Protein AF-A0A967SKC5-F1 (afdb_monomer_lite)

Secondary structure (DSSP, 8-state):
-HHHHHS--S-EEE----SHHHHHHHHHHHHHHT-S-EEE----B-TTS-B-S-HHHHHHIIIIIGGG-SEE---HHHHHHHHTS---SGGGG-

Radius of gyration: 13.82 Å; chains: 1; bounding box: 31×22×35 Å

pLDDT: mean 86.63, std 9.89, range [57.19, 95.75]

Structure (mmCIF, N/CA/C/O backbone):
data_AF-A0A967SKC5-F1
#
_entry.id   AF-A0A967SKC5-F1
#
loop_
_atom_site.group_PDB
_atom_site.id
_atom_site.type_symbol
_atom_site.label_atom_id
_atom_site.label_alt_id
_atom_site.label_comp_id
_atom_site.label_asym_id
_atom_site.label_entity_id
_atom_site.label_seq_id
_atom_site.pdbx_PDB_ins_code
_atom_site.Cartn_x
_atom_site.Cartn_y
_atom_site.Cartn_z
_atom_site.occupancy
_atom_site.B_iso_or_equiv
_atom_site.auth_seq_id
_atom_site.auth_comp_id
_atom_site.auth_asym_id
_atom_site.auth_atom_id
_atom_site.pdbx_PDB_model_num
ATOM 1 N N . ASP A 1 1 ? -8.967 8.541 13.682 1.00 57.19 1 ASP A N 1
ATOM 2 C CA . ASP A 1 1 ? -9.833 8.512 14.875 1.00 57.19 1 ASP A CA 1
ATOM 3 C C . ASP A 1 1 ? -10.896 9.602 14.831 1.00 57.19 1 ASP A C 1
ATOM 5 O O . ASP A 1 1 ? -11.983 9.273 14.391 1.00 57.19 1 ASP A O 1
ATOM 9 N N . ALA A 1 2 ? -10.599 10.884 15.083 1.00 62.16 2 ALA A N 1
ATOM 10 C CA . ALA A 1 2 ? -11.628 11.946 15.131 1.00 62.16 2 ALA A CA 1
ATOM 11 C C . ALA A 1 2 ? -12.590 12.015 13.917 1.00 62.16 2 ALA A C 1
ATOM 13 O O . ALA A 1 2 ? -13.794 12.139 14.086 1.00 62.16 2 ALA A O 1
ATOM 14 N N . VAL A 1 3 ? -12.086 11.870 12.684 1.00 62.56 3 VAL A N 1
ATOM 15 C CA . VAL A 1 3 ? -12.936 11.909 11.473 1.00 62.56 3 VAL A CA 1
ATOM 16 C C . VAL A 1 3 ? -13.835 10.672 11.346 1.00 62.56 3 VAL A C 1
ATOM 18 O O . VAL A 1 3 ? -14.953 10.786 10.860 1.00 62.56 3 VAL A O 1
ATOM 21 N N . ALA A 1 4 ? -13.361 9.503 11.786 1.00 58.72 4 ALA A N 1
ATOM 22 C CA . ALA A 1 4 ? -14.087 8.239 11.655 1.00 58.72 4 ALA A CA 1
ATOM 23 C C . ALA A 1 4 ? -15.280 8.145 12.618 1.00 58.72 4 ALA A C 1
ATOM 25 O O . ALA A 1 4 ? -16.271 7.491 12.307 1.00 58.72 4 ALA A O 1
ATOM 26 N N . GLU A 1 5 ? -15.171 8.801 13.773 1.00 60.72 5 GLU A N 1
ATOM 27 C CA . GLU A 1 5 ? -16.190 8.794 14.824 1.00 60.72 5 GLU A CA 1
ATOM 28 C C . GLU A 1 5 ? -17.318 9.805 14.548 1.00 60.72 5 GLU A C 1
ATOM 30 O O . GLU A 1 5 ? -18.470 9.526 14.876 1.00 60.72 5 GLU A O 1
ATOM 35 N N . ASP A 1 6 ? -17.020 10.924 13.874 1.00 59.75 6 ASP A N 1
ATOM 36 C CA . ASP A 1 6 ? -18.005 11.961 13.522 1.00 59.75 6 ASP A CA 1
ATOM 37 C C . ASP A 1 6 ? -18.707 11.718 12.169 1.00 59.75 6 ASP A C 1
ATOM 39 O O . ASP A 1 6 ? -19.860 12.114 11.975 1.00 59.75 6 ASP A O 1
ATOM 43 N N . LEU A 1 7 ? -18.033 11.064 11.217 1.00 63.47 7 LEU A N 1
ATOM 44 C CA . LEU A 1 7 ? -18.583 10.677 9.918 1.00 63.47 7 LEU A CA 1
ATOM 45 C C . LEU A 1 7 ? -17.969 9.341 9.499 1.00 63.47 7 LEU A C 1
ATOM 47 O O . LEU A 1 7 ? -16.832 9.306 9.039 1.00 63.47 7 LEU A O 1
ATOM 51 N N . ALA A 1 8 ? -18.727 8.248 9.599 1.00 69.50 8 ALA A N 1
ATOM 52 C CA . ALA A 1 8 ? -18.275 6.957 9.090 1.00 69.50 8 ALA A CA 1
ATOM 53 C C . ALA A 1 8 ? -18.135 7.037 7.552 1.00 69.50 8 ALA A C 1
ATOM 55 O O . ALA A 1 8 ? -19.150 7.130 6.851 1.00 69.50 8 ALA A O 1
ATOM 56 N N . PRO A 1 9 ? -16.909 7.044 6.995 1.00 79.81 9 PRO A N 1
ATOM 57 C CA . PRO A 1 9 ? -16.712 7.139 5.561 1.00 79.81 9 PRO A CA 1
ATOM 58 C C . PRO A 1 9 ? -17.187 5.849 4.888 1.00 79.81 9 PRO A C 1
ATOM 60 O O . PRO A 1 9 ? -16.907 4.748 5.359 1.00 79.81 9 PRO A O 1
ATOM 63 N N . ALA A 1 10 ? -17.873 5.986 3.752 1.00 84.31 10 ALA A N 1
ATOM 64 C CA . ALA A 1 10 ? -18.299 4.833 2.961 1.00 84.31 10 ALA A CA 1
ATOM 65 C C . ALA A 1 10 ? -17.103 4.060 2.383 1.00 84.31 10 ALA A C 1
ATOM 67 O O . ALA A 1 10 ? -17.185 2.851 2.221 1.00 84.31 10 ALA A O 1
ATOM 68 N N . ALA A 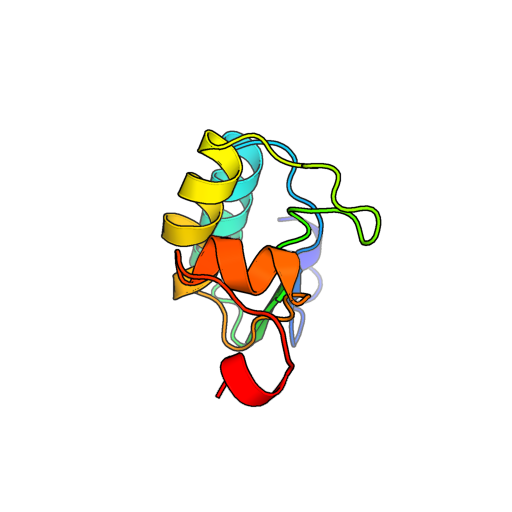1 11 ? -15.994 4.745 2.095 1.00 87.38 11 ALA A N 1
ATOM 69 C CA . ALA A 1 11 ? -14.750 4.134 1.652 1.00 87.38 11 ALA A CA 1
ATOM 70 C C . ALA A 1 11 ? -13.551 4.961 2.114 1.00 87.38 11 ALA A C 1
ATOM 72 O O . ALA A 1 11 ? -13.643 6.183 2.261 1.00 87.38 11 ALA A O 1
ATOM 73 N N . ILE A 1 12 ? -12.416 4.295 2.298 1.00 92.31 12 ILE A N 1
ATOM 74 C CA . ILE A 1 12 ? -11.141 4.924 2.638 1.00 92.31 12 ILE A CA 1
ATOM 75 C C . ILE A 1 12 ? -10.059 4.542 1.629 1.00 92.31 12 ILE A C 1
ATOM 77 O O . ILE A 1 12 ? -10.047 3.445 1.073 1.00 92.31 12 ILE A O 1
ATOM 81 N N . LYS A 1 13 ? -9.125 5.467 1.413 1.00 92.94 13 LYS A N 1
ATOM 82 C CA . LYS A 1 13 ? -7.971 5.312 0.529 1.00 92.94 13 LYS A CA 1
ATOM 83 C C . LYS A 1 13 ? -6.719 5.713 1.291 1.00 92.94 13 LYS A C 1
ATOM 85 O O . LYS A 1 13 ? -6.693 6.792 1.879 1.00 92.94 13 LYS A O 1
ATOM 90 N N . THR A 1 14 ? -5.685 4.882 1.265 1.00 92.62 14 THR A N 1
ATOM 91 C CA . THR A 1 14 ? -4.357 5.266 1.771 1.00 92.62 14 THR A CA 1
ATOM 92 C C . THR A 1 14 ? -3.453 5.617 0.605 1.00 92.62 14 THR A C 1
ATOM 94 O O . THR A 1 14 ? -3.444 4.877 -0.370 1.00 92.62 14 THR A O 1
ATOM 97 N N . GLY A 1 15 ? -2.735 6.736 0.718 1.00 86.44 15 GLY A N 1
ATOM 98 C CA . GLY A 1 15 ? -1.665 7.150 -0.192 1.00 86.44 15 GLY A CA 1
ATOM 99 C C . GLY A 1 15 ? -0.284 6.764 0.346 1.00 86.44 15 GLY A C 1
ATOM 100 O O . GLY A 1 15 ? -0.143 5.753 1.024 1.00 86.44 15 GLY A O 1
ATOM 101 N N . MET A 1 16 ? 0.714 7.621 0.119 1.00 88.62 16 MET A N 1
ATOM 102 C CA . MET A 1 16 ? 2.072 7.451 0.653 1.00 88.62 16 MET A CA 1
ATOM 103 C C . MET A 1 16 ? 2.088 7.305 2.181 1.00 88.62 16 MET A C 1
ATOM 105 O O . MET A 1 16 ? 1.623 8.192 2.899 1.00 88.62 16 MET A O 1
ATOM 109 N N . LEU A 1 17 ? 2.696 6.220 2.667 1.00 88.94 17 LEU A N 1
ATOM 110 C CA . LEU A 1 17 ? 2.947 5.966 4.086 1.00 88.94 17 LEU A CA 1
ATOM 111 C C . LEU A 1 17 ? 4.448 5.746 4.294 1.00 88.94 17 LEU A C 1
ATOM 113 O O . LEU A 1 17 ? 4.962 4.661 4.054 1.00 88.94 17 LEU A O 1
ATOM 117 N N . ALA A 1 18 ? 5.140 6.805 4.718 1.00 83.56 18 ALA A N 1
ATOM 118 C CA . ALA A 1 18 ? 6.601 6.914 4.675 1.00 83.56 18 ALA A CA 1
ATOM 119 C C . ALA A 1 18 ? 7.377 5.922 5.562 1.00 83.56 18 ALA A C 1
ATOM 121 O O . ALA A 1 18 ? 8.569 5.736 5.343 1.00 83.56 18 ALA A O 1
ATOM 122 N N . THR A 1 19 ? 6.742 5.329 6.579 1.00 89.75 19 THR A N 1
ATOM 123 C CA . THR A 1 19 ? 7.420 4.494 7.582 1.00 89.75 19 THR A CA 1
ATOM 124 C C . THR A 1 19 ? 6.594 3.266 7.952 1.00 89.75 19 THR A C 1
ATOM 126 O O . THR A 1 19 ? 5.361 3.288 7.892 1.00 89.75 19 THR A O 1
ATOM 129 N N . GLN A 1 20 ? 7.272 2.212 8.417 1.00 92.56 20 GLN A N 1
ATOM 130 C CA . GLN A 1 20 ? 6.628 1.021 8.983 1.00 92.56 20 GLN A CA 1
ATOM 131 C C . GLN A 1 20 ? 5.645 1.370 10.114 1.00 92.56 20 GLN A C 1
ATOM 133 O O . GLN A 1 20 ? 4.524 0.871 10.124 1.00 92.56 20 GLN A O 1
ATOM 138 N N . GLU A 1 21 ? 6.034 2.249 11.042 1.00 93.94 21 GLU A N 1
ATOM 139 C CA . GLU A 1 21 ? 5.184 2.648 12.173 1.00 93.94 21 GLU A CA 1
ATOM 140 C C . GLU A 1 21 ? 3.869 3.286 11.701 1.00 93.94 21 GLU A C 1
ATOM 142 O O . GLU A 1 21 ? 2.792 2.989 12.227 1.00 93.94 21 GLU A O 1
ATOM 147 N N . LEU A 1 22 ? 3.933 4.133 10.666 1.00 92.69 22 LEU A N 1
ATOM 148 C CA . LEU A 1 22 ? 2.745 4.765 10.102 1.00 92.69 22 LEU A CA 1
ATOM 149 C C . LEU A 1 22 ? 1.846 3.731 9.412 1.00 92.69 22 LEU A C 1
ATOM 151 O O . LEU A 1 22 ? 0.627 3.765 9.581 1.00 92.69 22 LEU A O 1
ATOM 155 N N . VAL A 1 23 ? 2.442 2.790 8.679 1.00 94.62 23 VAL A N 1
ATOM 156 C CA . VAL A 1 23 ? 1.724 1.677 8.047 1.00 94.62 23 VAL A CA 1
ATOM 157 C C . VAL A 1 23 ? 0.975 0.832 9.079 1.00 94.62 23 VAL A C 1
ATOM 159 O O . VAL A 1 23 ? -0.210 0.551 8.897 1.00 94.62 23 VAL A O 1
ATOM 162 N N . GLU A 1 24 ? 1.635 0.446 10.170 1.00 94.88 24 GLU A N 1
ATOM 163 C CA . GLU A 1 24 ? 1.034 -0.362 11.237 1.00 94.88 24 GLU A CA 1
ATOM 164 C C . GLU A 1 24 ? -0.084 0.401 11.954 1.00 94.88 24 GLU A C 1
ATOM 166 O O . GLU A 1 24 ? -1.185 -0.125 12.124 1.00 94.88 24 GLU A O 1
ATOM 171 N N . THR A 1 25 ? 0.153 1.677 12.269 1.00 95.19 25 THR A N 1
ATOM 172 C CA . THR A 1 25 ? -0.845 2.556 12.893 1.00 95.19 25 THR A CA 1
ATOM 173 C C . THR A 1 25 ? -2.112 2.663 12.045 1.00 95.19 25 THR A C 1
ATOM 175 O O . THR A 1 25 ? -3.229 2.569 12.565 1.00 95.19 25 THR A O 1
ATOM 178 N N . VAL A 1 26 ? -1.953 2.840 10.730 1.00 94.25 26 VAL A N 1
ATOM 179 C CA . VAL A 1 26 ? -3.074 2.904 9.788 1.00 94.25 26 VAL A CA 1
ATOM 180 C C . VAL A 1 26 ? -3.781 1.554 9.695 1.00 94.25 26 VAL A C 1
ATOM 182 O O . VAL A 1 26 ? -5.005 1.519 9.795 1.00 94.25 26 VAL A O 1
ATOM 185 N N . ALA A 1 27 ? -3.050 0.444 9.572 1.00 94.44 27 ALA A N 1
ATOM 186 C CA . ALA A 1 27 ? -3.646 -0.891 9.510 1.00 94.44 27 ALA A CA 1
ATOM 187 C C . ALA A 1 27 ? -4.500 -1.193 10.750 1.00 94.44 27 ALA A C 1
ATOM 189 O O . ALA A 1 27 ? -5.619 -1.698 10.634 1.00 94.44 27 ALA A O 1
ATOM 190 N N . ASP A 1 28 ? -4.013 -0.829 11.934 1.00 94.75 28 ASP A N 1
ATOM 191 C CA . ASP A 1 28 ? -4.763 -1.013 13.169 1.00 94.75 28 ASP A CA 1
ATOM 192 C C . ASP A 1 28 ? -5.991 -0.108 13.238 1.00 94.75 28 ASP A C 1
ATOM 194 O O . ASP A 1 28 ? -7.048 -0.558 13.675 1.00 94.75 28 ASP A O 1
ATOM 198 N N . ALA A 1 29 ? -5.904 1.138 12.764 1.00 92.00 29 ALA A N 1
ATOM 199 C CA . ALA A 1 29 ? -7.073 2.006 12.662 1.00 92.00 29 ALA A CA 1
ATOM 200 C C . ALA A 1 29 ? -8.140 1.411 11.727 1.00 92.00 29 ALA A C 1
ATOM 202 O O . ALA A 1 29 ? -9.315 1.383 12.088 1.00 92.00 29 ALA A O 1
ATOM 203 N N . ILE A 1 30 ? -7.740 0.872 10.571 1.00 91.44 30 ILE A N 1
ATOM 204 C CA . ILE A 1 30 ? -8.662 0.241 9.616 1.00 91.44 30 ILE A CA 1
ATOM 205 C C . ILE A 1 30 ? -9.383 -0.948 10.258 1.00 91.44 30 ILE A C 1
ATOM 207 O O . ILE A 1 30 ? -10.607 -1.049 10.163 1.00 91.44 30 ILE A O 1
ATOM 211 N N . ARG A 1 31 ? -8.647 -1.810 10.972 1.00 91.06 31 ARG A N 1
ATOM 212 C CA . ARG A 1 31 ? -9.226 -2.956 11.690 1.00 91.06 31 ARG A CA 1
ATOM 213 C C . ARG A 1 31 ? -10.166 -2.528 12.813 1.00 91.06 31 ARG A C 1
ATOM 215 O O . ARG A 1 31 ? -11.246 -3.095 12.936 1.00 91.06 31 ARG A O 1
ATOM 222 N N . ARG A 1 32 ? -9.763 -1.548 13.630 1.00 91.00 32 ARG A N 1
ATOM 223 C CA . ARG A 1 32 ? -10.556 -1.065 14.775 1.00 91.00 32 ARG A CA 1
ATOM 224 C C . ARG A 1 32 ? -11.885 -0.459 14.340 1.00 91.00 32 ARG A C 1
ATOM 226 O O . ARG A 1 32 ? -12.897 -0.721 14.980 1.00 91.0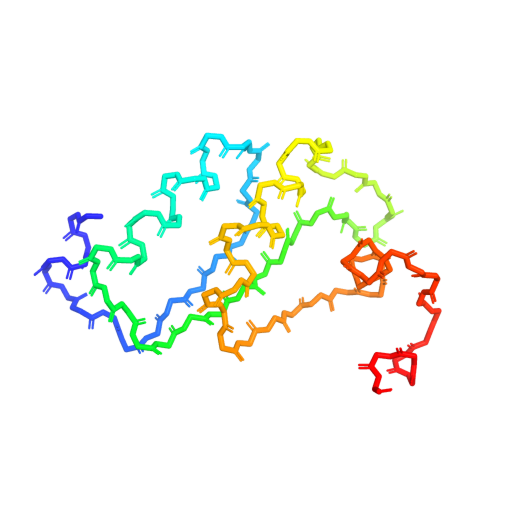0 32 ARG A O 1
ATOM 233 N N . HIS A 1 33 ? -11.871 0.339 13.274 1.00 86.00 33 HIS A N 1
ATOM 234 C CA . HIS A 1 33 ? -13.061 1.041 12.784 1.00 86.00 33 HIS A CA 1
ATOM 235 C C . HIS A 1 33 ? -13.906 0.203 11.817 1.00 86.00 33 HIS A C 1
ATOM 237 O O . HIS A 1 33 ? -15.030 0.587 11.507 1.00 86.00 33 HIS A O 1
ATOM 243 N N . GLY A 1 34 ? -13.399 -0.946 11.354 1.00 82.94 34 GLY A N 1
ATOM 244 C CA . GLY A 1 34 ? -14.153 -1.880 10.516 1.00 82.94 34 GLY A CA 1
ATOM 245 C C . GLY A 1 34 ? -14.592 -1.280 9.180 1.00 82.94 34 GLY A C 1
ATOM 246 O O . GLY A 1 34 ? -15.702 -1.559 8.726 1.00 82.94 34 GLY A O 1
ATOM 247 N N . PHE A 1 35 ? -13.762 -0.429 8.565 1.00 82.75 35 PHE A N 1
ATOM 248 C CA . PHE A 1 35 ? -14.112 0.203 7.292 1.00 82.75 35 PHE A CA 1
ATOM 249 C C . PHE A 1 35 ? -14.384 -0.857 6.221 1.00 82.75 35 PHE A C 1
ATOM 251 O O . PHE A 1 35 ? -13.522 -1.680 5.922 1.00 82.75 35 PHE A O 1
ATOM 258 N N . ALA A 1 36 ? -15.588 -0.818 5.646 1.00 78.62 36 ALA A N 1
ATOM 259 C CA 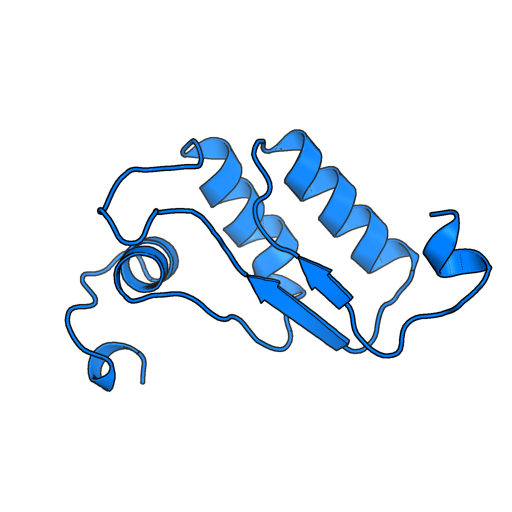. ALA A 1 36 ? -16.063 -1.846 4.724 1.00 78.62 36 ALA A CA 1
ATOM 260 C C . ALA A 1 36 ? -15.336 -1.834 3.371 1.00 78.62 36 ALA A C 1
ATOM 262 O O . ALA A 1 36 ? -15.147 -2.891 2.781 1.00 78.62 36 ALA A O 1
ATOM 263 N N . HIS A 1 37 ? -14.925 -0.651 2.904 1.00 92.19 37 HIS A N 1
ATOM 264 C CA . HIS A 1 37 ? -14.319 -0.459 1.589 1.00 92.19 37 HIS A CA 1
ATOM 265 C C . HIS A 1 37 ? -12.973 0.248 1.731 1.00 92.19 37 HIS A C 1
ATOM 267 O O . HIS A 1 37 ? -12.911 1.450 2.015 1.00 92.19 37 HIS A O 1
ATOM 273 N N . TYR A 1 38 ? -11.888 -0.500 1.540 1.00 94.31 38 TYR A N 1
ATOM 274 C CA . TYR A 1 38 ? -10.528 0.021 1.633 1.00 94.31 38 TYR A CA 1
ATOM 275 C C . TYR A 1 38 ? -9.778 -0.141 0.312 1.00 94.31 38 TYR A C 1
ATOM 277 O O . TYR A 1 38 ? -9.644 -1.241 -0.220 1.00 94.31 38 TYR A O 1
ATOM 285 N N . VAL A 1 39 ? -9.258 0.977 -0.196 1.00 95.75 39 VAL A N 1
ATOM 286 C CA . VAL A 1 39 ? -8.404 1.031 -1.380 1.00 95.75 39 VAL A CA 1
ATOM 287 C C . VAL A 1 39 ? -6.970 1.370 -0.968 1.00 95.75 39 VAL A C 1
ATOM 289 O O . VAL A 1 39 ? -6.711 2.409 -0.359 1.00 95.75 39 VAL A O 1
ATOM 292 N N . LEU A 1 40 ? -6.013 0.539 -1.364 1.00 95.44 40 LEU A N 1
ATOM 293 C CA . LEU A 1 40 ? -4.590 0.765 -1.131 1.00 95.44 40 LEU A CA 1
ATOM 294 C C . LEU A 1 40 ? -3.945 1.433 -2.354 1.00 95.44 40 LEU A C 1
ATOM 296 O O . LEU A 1 40 ? -3.916 0.866 -3.444 1.00 95.44 40 LEU A O 1
ATOM 300 N N . ASP A 1 41 ? -3.439 2.659 -2.192 1.00 94.25 41 ASP A N 1
ATOM 301 C CA . ASP A 1 41 ? -2.394 3.215 -3.063 1.00 94.25 41 ASP A CA 1
ATOM 302 C C . ASP A 1 41 ? -1.047 2.901 -2.429 1.00 94.25 41 ASP A C 1
ATOM 304 O O . ASP A 1 41 ? -0.769 3.426 -1.348 1.00 94.25 41 ASP A O 1
ATOM 308 N N . PRO A 1 42 ? -0.221 2.034 -3.020 1.00 89.94 42 PRO A N 1
ATOM 309 C CA . PRO A 1 42 ? 1.001 1.642 -2.352 1.00 89.94 42 PRO A CA 1
ATOM 310 C C . PRO A 1 42 ? 2.066 2.755 -2.361 1.00 89.94 42 PRO A C 1
ATOM 312 O O . PRO A 1 42 ? 2.920 2.721 -1.483 1.00 89.94 42 PRO A O 1
ATOM 315 N N . VAL A 1 43 ? 2.005 3.735 -3.285 1.00 89.25 43 VAL A N 1
ATOM 316 C CA . VAL A 1 43 ? 2.937 4.883 -3.455 1.00 89.25 43 VAL A CA 1
ATOM 317 C C . VAL A 1 43 ? 4.344 4.586 -2.917 1.00 89.25 43 VAL A C 1
ATOM 319 O O . VAL A 1 43 ? 4.819 5.206 -1.963 1.00 89.25 43 VAL A O 1
ATOM 322 N N . MET A 1 44 ? 4.989 3.580 -3.509 1.00 86.00 44 MET A N 1
ATOM 323 C CA . MET A 1 44 ? 6.295 3.062 -3.062 1.00 86.00 44 MET A CA 1
ATOM 324 C C . MET A 1 44 ? 7.429 3.540 -3.958 1.00 86.00 44 MET A C 1
ATOM 326 O O . MET A 1 44 ? 8.577 3.651 -3.521 1.00 86.00 44 MET A O 1
ATOM 330 N N . VAL A 1 45 ? 7.108 3.787 -5.228 1.00 83.38 45 VAL A N 1
ATOM 331 C CA . VAL A 1 45 ? 8.060 4.138 -6.276 1.00 83.38 45 VAL A CA 1
ATOM 332 C C . VAL A 1 45 ? 7.450 5.260 -7.102 1.00 83.38 45 VAL A C 1
ATOM 334 O O . VAL A 1 45 ? 6.332 5.138 -7.604 1.00 83.38 45 VAL A O 1
ATOM 337 N N . ALA A 1 46 ? 8.179 6.364 -7.245 1.00 76.81 46 ALA A N 1
ATOM 338 C CA . ALA A 1 46 ? 7.756 7.461 -8.101 1.00 76.81 46 ALA A CA 1
ATOM 339 C C . ALA A 1 46 ? 7.668 6.999 -9.561 1.00 76.81 46 ALA A C 1
ATOM 341 O O . ALA A 1 46 ? 8.372 6.083 -9.979 1.00 76.81 46 ALA A O 1
ATOM 342 N N . THR A 1 47 ? 6.887 7.693 -10.389 1.00 70.62 47 THR A N 1
ATOM 343 C CA . THR A 1 47 ? 6.842 7.430 -11.839 1.00 70.62 47 THR A CA 1
ATOM 344 C C . THR A 1 47 ? 8.223 7.563 -12.507 1.00 70.62 47 THR A C 1
ATOM 346 O O . THR A 1 47 ? 8.451 6.983 -13.564 1.00 70.62 47 THR A O 1
ATOM 349 N N . SER A 1 48 ? 9.160 8.295 -11.887 1.00 75.19 48 SER A N 1
ATOM 350 C CA . SER A 1 48 ? 10.569 8.394 -12.297 1.00 75.19 48 SER A CA 1
ATOM 351 C C . SER A 1 48 ? 11.409 7.145 -11.992 1.00 75.19 48 SER A C 1
ATOM 353 O O . SER A 1 48 ? 12.517 7.032 -12.509 1.00 75.19 48 SER A O 1
ATOM 355 N N . GLY A 1 49 ? 10.904 6.215 -11.176 1.00 70.38 49 GLY A N 1
ATOM 356 C CA . GLY A 1 49 ? 11.606 5.015 -10.712 1.00 70.38 49 GLY A CA 1
ATOM 357 C C . GLY A 1 49 ? 12.280 5.158 -9.343 1.00 70.38 49 GLY A C 1
ATOM 358 O O . GLY A 1 49 ? 12.836 4.184 -8.837 1.00 70.38 49 GLY A O 1
ATOM 359 N N . ASP A 1 50 ? 12.221 6.337 -8.720 1.00 79.69 50 ASP A N 1
ATOM 360 C CA . ASP A 1 50 ? 12.839 6.570 -7.413 1.00 79.69 50 ASP A CA 1
ATOM 361 C C . ASP A 1 50 ? 12.046 5.873 -6.300 1.00 79.69 50 ASP A C 1
ATOM 363 O O . ASP A 1 50 ? 10.831 6.058 -6.183 1.00 79.69 50 ASP A O 1
ATOM 367 N N . ARG A 1 51 ? 12.729 5.090 -5.453 1.00 80.06 51 ARG A N 1
ATOM 368 C CA . ARG A 1 51 ? 12.119 4.517 -4.243 1.00 80.06 51 ARG A CA 1
ATOM 369 C C . ARG A 1 51 ? 11.736 5.643 -3.283 1.00 80.06 51 ARG A C 1
ATOM 371 O O . ARG A 1 51 ? 12.586 6.432 -2.876 1.00 80.06 51 ARG A O 1
ATOM 378 N N . LEU A 1 52 ? 10.457 5.687 -2.922 1.00 82.00 52 LEU A N 1
ATOM 379 C CA . LEU A 1 52 ? 9.884 6.649 -1.979 1.00 82.00 52 LEU A CA 1
ATOM 380 C C . LEU A 1 52 ? 9.823 6.085 -0.559 1.00 82.00 52 LEU A C 1
ATOM 382 O O . LEU A 1 52 ? 9.868 6.851 0.400 1.00 82.00 52 LEU A O 1
ATOM 386 N N . LEU A 1 53 ? 9.728 4.759 -0.440 1.00 83.19 53 LEU A N 1
ATOM 387 C CA . LEU A 1 53 ? 9.668 4.033 0.824 1.00 83.19 53 LEU A CA 1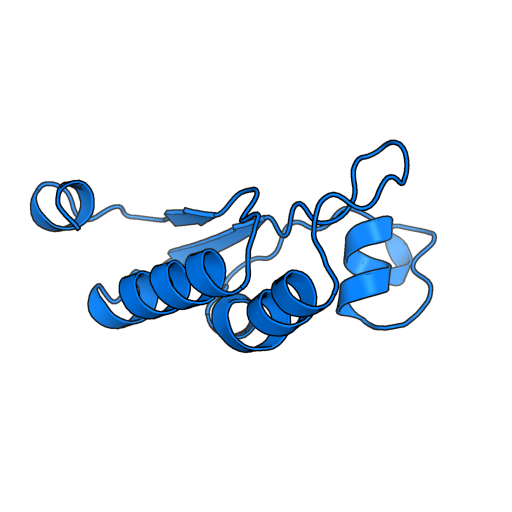
ATOM 388 C C . LEU A 1 53 ? 10.907 3.154 1.009 1.00 83.19 53 LEU A C 1
ATOM 390 O O . LEU A 1 53 ? 11.476 2.643 0.038 1.00 83.19 53 LEU A O 1
ATOM 394 N N . ASP A 1 54 ? 11.305 2.966 2.266 1.00 84.25 54 ASP A N 1
ATOM 395 C CA . ASP A 1 54 ? 12.298 1.961 2.635 1.00 84.25 54 ASP A CA 1
ATOM 396 C C . ASP A 1 54 ? 11.719 0.534 2.551 1.00 84.25 54 ASP A C 1
ATOM 398 O O . ASP A 1 54 ? 10.512 0.317 2.406 1.00 84.25 54 ASP A O 1
ATOM 402 N N . GLU A 1 55 ? 12.603 -0.466 2.581 1.00 86.38 55 GLU A N 1
ATOM 403 C CA . GLU A 1 55 ? 12.190 -1.868 2.441 1.00 86.38 55 GLU A CA 1
ATOM 404 C C . GLU A 1 55 ? 11.308 -2.331 3.601 1.00 86.38 55 GLU A C 1
ATOM 406 O O . GLU A 1 55 ? 10.399 -3.134 3.385 1.00 86.38 55 GLU A O 1
ATOM 411 N N . ASP A 1 56 ? 11.518 -1.791 4.801 1.00 90.12 56 ASP A N 1
ATOM 412 C CA . ASP A 1 56 ? 10.737 -2.127 5.989 1.00 90.12 56 ASP A CA 1
ATOM 413 C C . ASP A 1 56 ? 9.287 -1.640 5.857 1.00 90.12 56 ASP A C 1
ATOM 415 O O . ASP A 1 56 ? 8.355 -2.405 6.125 1.00 90.12 56 ASP A O 1
ATOM 419 N N . ALA A 1 57 ? 9.070 -0.423 5.352 1.00 88.69 57 ALA A N 1
ATOM 420 C CA . ALA A 1 57 ? 7.753 0.131 5.060 1.00 88.69 57 ALA A CA 1
ATOM 421 C C . ALA A 1 57 ? 7.036 -0.653 3.952 1.00 88.69 57 ALA A C 1
ATOM 423 O O . ALA A 1 57 ? 5.862 -0.988 4.109 1.00 88.69 57 ALA A O 1
ATOM 424 N N . VAL A 1 58 ? 7.733 -1.030 2.872 1.00 91.06 58 VAL A N 1
ATOM 425 C CA . VAL A 1 58 ? 7.173 -1.899 1.815 1.00 91.06 58 VAL A CA 1
ATOM 426 C C . VAL A 1 58 ? 6.759 -3.260 2.385 1.00 91.06 58 VAL A C 1
ATOM 428 O O . VAL A 1 58 ? 5.680 -3.786 2.085 1.00 91.06 58 VAL A O 1
ATOM 431 N N . SER A 1 59 ? 7.599 -3.829 3.251 1.00 92.31 59 SER A N 1
ATOM 432 C CA . SER A 1 59 ? 7.345 -5.108 3.909 1.00 92.31 59 SER A CA 1
ATOM 433 C C . SER A 1 59 ? 6.139 -5.028 4.849 1.00 92.31 59 SER A C 1
ATOM 435 O O . SER A 1 59 ? 5.273 -5.907 4.845 1.00 92.31 59 SER A O 1
ATOM 437 N N . ALA A 1 60 ? 6.050 -3.954 5.633 1.00 94.38 60 ALA A N 1
ATOM 438 C CA . ALA A 1 60 ? 4.924 -3.680 6.513 1.00 94.38 60 ALA A CA 1
ATOM 439 C C . ALA A 1 60 ? 3.631 -3.479 5.718 1.00 94.38 60 ALA A C 1
ATOM 441 O O . ALA A 1 60 ? 2.597 -4.034 6.083 1.00 94.38 60 ALA A O 1
ATOM 442 N N . LEU A 1 61 ? 3.686 -2.751 4.601 1.00 94.69 61 LEU A N 1
ATOM 443 C CA . LEU A 1 61 ? 2.534 -2.489 3.740 1.00 94.69 61 LEU A CA 1
ATOM 444 C C . LEU A 1 61 ? 1.978 -3.800 3.184 1.00 94.69 61 LEU A C 1
ATOM 446 O O . LEU A 1 61 ? 0.781 -4.068 3.311 1.00 94.69 61 LEU A O 1
ATOM 450 N N . SER A 1 62 ? 2.864 -4.656 2.674 1.00 93.12 62 SER A N 1
ATOM 451 C CA . SER A 1 62 ? 2.517 -5.973 2.131 1.00 93.12 62 SER A CA 1
ATOM 452 C C . SER A 1 62 ? 1.914 -6.912 3.182 1.00 93.12 62 SER A C 1
ATOM 454 O O . SER A 1 62 ? 1.000 -7.673 2.878 1.00 93.12 62 SER A O 1
ATOM 456 N N . ARG A 1 63 ? 2.393 -6.871 4.433 1.00 94.94 63 ARG A N 1
ATOM 457 C CA . ARG A 1 63 ? 1.886 -7.742 5.511 1.00 94.94 63 ARG A CA 1
ATOM 458 C C . ARG A 1 63 ? 0.636 -7.210 6.207 1.00 94.94 63 ARG A C 1
ATOM 460 O O . ARG A 1 63 ? -0.179 -8.008 6.662 1.00 94.94 63 ARG A O 1
ATOM 467 N N . SER A 1 64 ? 0.505 -5.893 6.340 1.00 95.56 64 SER A N 1
ATOM 468 C CA . SER A 1 64 ? -0.474 -5.277 7.242 1.00 95.56 64 SER A CA 1
ATOM 469 C C . SER A 1 64 ? -1.629 -4.596 6.520 1.00 95.56 64 SER A C 1
ATOM 471 O O . SER A 1 64 ? -2.749 -4.677 7.019 1.00 95.56 64 SER A O 1
ATOM 473 N N . LEU A 1 65 ? -1.379 -3.947 5.378 1.00 95.12 65 LEU A N 1
ATOM 474 C CA . LEU A 1 65 ? -2.395 -3.196 4.633 1.00 95.12 65 LEU A CA 1
ATOM 475 C C . LEU A 1 65 ? -2.920 -3.965 3.427 1.00 95.12 65 LEU A C 1
ATOM 477 O O . LEU A 1 65 ? -4.130 -4.020 3.234 1.00 95.12 65 LEU A O 1
ATOM 481 N N . LEU A 1 66 ? -2.039 -4.603 2.654 1.00 94.88 66 LEU A N 1
ATOM 482 C CA . LEU A 1 66 ? -2.432 -5.358 1.464 1.00 94.88 66 LEU A CA 1
ATOM 483 C C . LEU A 1 66 ? -3.542 -6.395 1.745 1.00 94.88 66 LEU A C 1
ATOM 485 O O . LEU A 1 66 ? -4.500 -6.424 0.979 1.00 94.88 66 LEU A O 1
ATOM 489 N N . PRO A 1 67 ? -3.522 -7.169 2.855 1.00 94.75 67 PRO A N 1
ATOM 490 C CA . PRO A 1 67 ? -4.592 -8.129 3.150 1.00 94.75 67 PRO A CA 1
ATOM 491 C C . PRO A 1 67 ? -5.932 -7.496 3.545 1.00 94.75 67 PRO A C 1
ATOM 493 O O . PRO A 1 67 ? -6.935 -8.199 3.624 1.00 94.75 67 PRO A O 1
ATOM 496 N N . LEU A 1 68 ? -5.947 -6.199 3.863 1.00 94.50 68 LEU A N 1
ATOM 497 C CA . LEU A 1 68 ? -7.161 -5.462 4.212 1.00 94.50 68 LEU A CA 1
ATOM 498 C C . LEU A 1 68 ? -7.804 -4.810 2.982 1.00 94.50 68 LEU A C 1
ATOM 500 O O . LEU A 1 68 ? -8.957 -4.393 3.057 1.00 94.50 68 LEU A O 1
ATOM 504 N N . ALA A 1 69 ? -7.049 -4.643 1.892 1.00 94.62 69 ALA A N 1
ATOM 505 C CA . ALA A 1 69 ? -7.480 -3.882 0.730 1.00 94.62 69 ALA A CA 1
ATOM 506 C C . ALA A 1 69 ? -8.468 -4.681 -0.127 1.00 94.62 69 ALA A C 1
ATOM 508 O O . ALA A 1 69 ? -8.215 -5.825 -0.496 1.00 94.62 69 ALA A O 1
ATOM 509 N N . GLU A 1 70 ? -9.572 -4.041 -0.494 1.00 95.44 70 GLU A N 1
ATOM 510 C CA . GLU A 1 70 ? -10.508 -4.538 -1.504 1.00 95.44 70 GLU A CA 1
ATOM 511 C C . GLU A 1 70 ? -9.982 -4.266 -2.921 1.00 95.44 70 GLU A C 1
ATOM 513 O O . GLU A 1 70 ? -10.194 -5.056 -3.838 1.00 95.44 70 GLU A O 1
ATOM 518 N N . LEU A 1 71 ? -9.262 -3.154 -3.095 1.00 95.00 71 LEU A N 1
ATOM 519 C CA . LEU A 1 71 ? -8.652 -2.751 -4.357 1.00 95.00 71 LEU A CA 1
ATOM 520 C C . LEU A 1 71 ? -7.258 -2.173 -4.112 1.00 95.00 71 LEU A C 1
ATOM 522 O O . LEU A 1 71 ? -7.057 -1.363 -3.207 1.00 95.00 71 LEU A O 1
ATOM 526 N N . VAL A 1 72 ? -6.309 -2.534 -4.970 1.00 94.88 72 VAL A N 1
ATOM 527 C CA . VAL A 1 72 ? -4.951 -1.981 -4.979 1.00 94.88 72 VAL A CA 1
ATOM 528 C C . VAL A 1 72 ? -4.739 -1.262 -6.306 1.00 94.88 72 VAL A C 1
ATOM 530 O O . VAL A 1 72 ? -5.167 -1.761 -7.345 1.00 94.88 72 VAL A O 1
ATOM 533 N N . THR A 1 73 ? -4.094 -0.095 -6.290 1.00 94.06 73 THR A N 1
ATOM 534 C CA . THR A 1 73 ? -3.863 0.717 -7.502 1.00 94.06 73 THR A CA 1
ATOM 535 C C . THR A 1 73 ? -2.372 0.936 -7.777 1.00 94.06 73 THR A C 1
ATOM 537 O O . THR A 1 73 ? -1.919 2.079 -7.727 1.00 94.06 73 THR A O 1
ATOM 540 N N . PRO A 1 74 ? -1.580 -0.124 -8.014 1.00 93.31 74 PRO A N 1
ATOM 541 C CA . PRO A 1 74 ? -0.159 0.041 -8.274 1.00 93.31 74 PRO A CA 1
ATOM 542 C C . PRO A 1 74 ? 0.078 0.590 -9.688 1.00 93.31 74 PRO A C 1
ATOM 544 O O . PRO A 1 74 ? -0.676 0.304 -10.620 1.00 93.31 74 PRO A O 1
ATOM 547 N N . ASN A 1 75 ? 1.176 1.313 -9.878 1.00 91.69 75 ASN A N 1
ATOM 548 C CA . ASN A 1 75 ? 1.810 1.416 -11.194 1.00 91.69 75 ASN A CA 1
ATOM 549 C C . ASN A 1 75 ? 2.650 0.152 -11.500 1.00 91.69 75 ASN A C 1
ATOM 551 O O . ASN A 1 75 ? 2.816 -0.713 -10.643 1.00 91.69 75 ASN A O 1
ATOM 555 N N . LEU A 1 76 ? 3.218 0.032 -12.707 1.00 91.50 76 LEU A N 1
ATOM 556 C CA . LEU A 1 76 ? 3.989 -1.162 -13.105 1.00 91.50 76 LEU A CA 1
ATOM 557 C C . LEU A 1 76 ? 5.205 -1.436 -12.198 1.00 91.50 76 LEU A C 1
ATOM 559 O O . LEU A 1 76 ? 5.479 -2.588 -11.864 1.00 91.50 76 LEU A O 1
ATOM 563 N N . ALA A 1 77 ? 5.922 -0.392 -11.768 1.00 90.31 77 ALA A N 1
ATOM 564 C CA . ALA A 1 77 ? 7.084 -0.541 -10.893 1.00 90.31 77 ALA A CA 1
ATOM 565 C C . ALA A 1 77 ? 6.675 -1.014 -9.490 1.00 90.31 77 ALA A C 1
ATOM 567 O O . ALA A 1 77 ? 7.325 -1.876 -8.902 1.00 90.31 77 ALA A O 1
ATOM 568 N N . GLU A 1 78 ? 5.571 -0.488 -8.968 1.00 92.50 78 GLU A N 1
ATOM 569 C CA . GLU A 1 78 ? 4.999 -0.914 -7.692 1.00 92.50 78 GLU A CA 1
ATOM 570 C C . GLU A 1 78 ? 4.446 -2.332 -7.767 1.00 92.50 78 GLU A C 1
ATOM 572 O O . GLU A 1 78 ? 4.665 -3.116 -6.847 1.00 92.50 78 GLU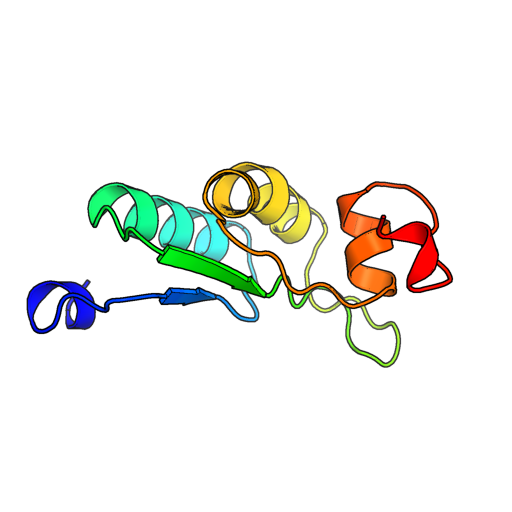 A O 1
ATOM 577 N N . ALA A 1 79 ? 3.788 -2.687 -8.873 1.00 92.19 79 ALA A N 1
ATOM 578 C CA . ALA A 1 79 ? 3.315 -4.039 -9.122 1.00 92.19 79 ALA A CA 1
ATOM 579 C C . ALA A 1 79 ? 4.494 -5.015 -9.080 1.00 92.19 79 ALA A C 1
ATOM 581 O O . ALA A 1 79 ? 4.453 -5.973 -8.316 1.00 92.19 79 ALA A O 1
ATOM 582 N N . ALA A 1 80 ? 5.590 -4.721 -9.786 1.00 91.38 80 ALA A N 1
ATOM 583 C CA . ALA A 1 80 ? 6.782 -5.566 -9.770 1.00 91.38 80 ALA A CA 1
ATOM 584 C C . ALA A 1 80 ? 7.340 -5.799 -8.352 1.00 91.38 80 ALA A C 1
ATOM 586 O O . ALA A 1 80 ? 7.757 -6.910 -8.015 1.00 91.38 80 ALA A O 1
ATOM 587 N N . VAL A 1 81 ? 7.305 -4.769 -7.500 1.00 90.00 81 VAL A N 1
ATOM 588 C CA . VAL A 1 81 ? 7.689 -4.878 -6.084 1.00 90.00 81 VAL A CA 1
ATOM 589 C C . VAL A 1 81 ? 6.713 -5.766 -5.306 1.00 90.00 81 VAL A C 1
ATOM 591 O O . VAL A 1 81 ? 7.162 -6.642 -4.571 1.00 90.00 81 VAL A O 1
ATOM 594 N N . LEU A 1 82 ? 5.401 -5.577 -5.477 1.00 90.19 82 LEU A N 1
ATOM 595 C CA . LEU A 1 82 ? 4.371 -6.344 -4.765 1.00 90.19 82 LEU A CA 1
ATOM 596 C C . LEU A 1 82 ? 4.354 -7.828 -5.159 1.00 90.19 82 LEU A C 1
ATOM 598 O O . LEU A 1 82 ? 4.188 -8.680 -4.289 1.00 90.19 82 LEU A O 1
ATOM 602 N N . VAL A 1 83 ? 4.527 -8.151 -6.448 1.00 90.12 83 VAL A N 1
ATOM 603 C CA . VAL A 1 83 ? 4.521 -9.548 -6.929 1.00 90.12 83 VAL A CA 1
ATOM 604 C C . VAL A 1 83 ? 5.885 -10.227 -6.739 1.00 90.12 83 VAL A C 1
ATOM 606 O O . VAL A 1 83 ? 5.986 -11.451 -6.791 1.00 90.12 83 VAL A O 1
ATOM 609 N N . GLY A 1 84 ? 6.953 -9.451 -6.520 1.00 88.88 84 GLY A N 1
ATOM 610 C CA . GLY A 1 84 ? 8.320 -9.969 -6.421 1.00 88.88 84 GLY A CA 1
ATOM 611 C C . GLY A 1 84 ? 8.872 -10.502 -7.750 1.00 88.88 84 GLY A C 1
ATOM 612 O O . GLY A 1 84 ? 9.790 -11.324 -7.751 1.00 88.88 84 GLY A O 1
ATOM 613 N N . ALA A 1 85 ? 8.315 -10.056 -8.878 1.00 90.19 85 ALA A N 1
ATOM 614 C CA . ALA A 1 85 ? 8.692 -10.459 -10.230 1.00 90.19 85 ALA A CA 1
ATOM 615 C C . ALA A 1 85 ? 8.604 -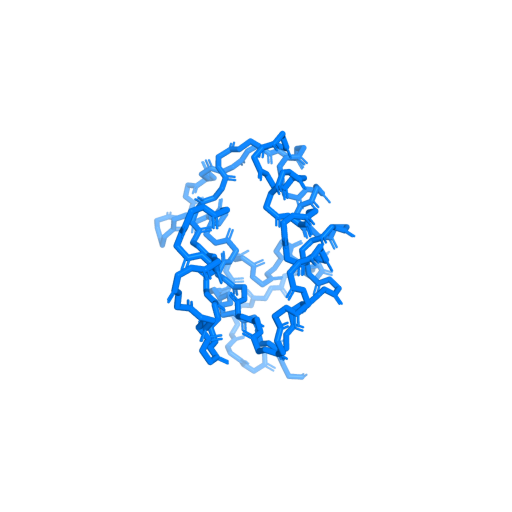9.259 -11.192 1.00 90.19 85 ALA A C 1
ATOM 617 O O . ALA A 1 85 ? 7.864 -8.317 -10.914 1.00 90.19 85 ALA A O 1
ATOM 618 N N . PRO A 1 86 ? 9.335 -9.253 -12.322 1.00 89.94 86 PRO A N 1
ATOM 619 C CA . PRO A 1 86 ? 9.221 -8.177 -13.303 1.00 89.94 86 PRO A CA 1
ATOM 620 C C . PRO A 1 86 ? 7.792 -8.044 -13.851 1.00 89.94 86 PRO A C 1
ATOM 622 O O . PRO A 1 86 ? 7.215 -9.026 -14.308 1.00 89.94 86 PRO A O 1
ATOM 625 N N . VAL A 1 87 ? 7.269 -6.817 -13.853 1.00 90.94 87 VAL A N 1
ATOM 626 C CA . VAL A 1 87 ? 6.010 -6.417 -14.500 1.00 90.94 87 VAL A CA 1
ATOM 627 C C . VAL A 1 87 ? 6.369 -5.294 -15.467 1.00 90.94 87 VAL A C 1
ATOM 629 O O . VAL A 1 87 ? 6.831 -4.233 -15.045 1.00 90.94 87 VAL A O 1
ATOM 632 N N . VAL A 1 88 ? 6.249 -5.545 -16.770 1.00 89.25 88 VAL A N 1
ATOM 633 C CA . VAL A 1 88 ? 6.723 -4.629 -17.824 1.00 89.25 88 VAL A CA 1
ATOM 634 C C . VAL A 1 88 ? 5.552 -4.003 -18.571 1.00 89.25 88 VAL A C 1
ATOM 636 O O . VAL A 1 88 ? 5.661 -2.895 -19.094 1.00 89.25 88 VAL A O 1
ATOM 639 N N . THR A 1 89 ? 4.422 -4.700 -18.612 1.00 89.69 89 THR A N 1
ATOM 640 C CA . THR A 1 89 ? 3.215 -4.288 -19.317 1.00 89.69 89 THR A CA 1
ATOM 641 C C . THR A 1 89 ? 1.986 -4.467 -18.439 1.00 89.69 89 THR A C 1
ATOM 643 O O . THR A 1 89 ? 1.988 -5.248 -17.492 1.00 89.69 89 THR A O 1
ATOM 646 N N . GLU A 1 90 ? 0.897 -3.779 -18.780 1.00 85.12 90 GLU A N 1
ATOM 647 C CA . GLU A 1 90 ? -0.385 -3.968 -18.090 1.00 85.12 90 GLU A CA 1
ATOM 648 C C . GLU A 1 90 ? -0.910 -5.406 -18.214 1.00 85.12 90 GLU A C 1
ATOM 650 O O . GLU A 1 90 ? -1.608 -5.882 -17.324 1.00 85.12 90 GLU A O 1
ATOM 655 N N . ALA A 1 91 ? -0.531 -6.117 -19.283 1.00 85.94 91 ALA A N 1
ATOM 656 C CA . ALA A 1 91 ? -0.883 -7.519 -19.476 1.00 85.94 91 ALA A CA 1
ATOM 657 C C . ALA A 1 91 ? -0.224 -8.453 -18.445 1.00 85.94 91 ALA A C 1
ATOM 659 O O . ALA A 1 91 ? -0.753 -9.531 -18.202 1.00 85.94 91 ALA A O 1
ATOM 660 N N . ASP A 1 92 ? 0.884 -8.040 -17.819 1.00 81.81 92 ASP A N 1
ATOM 661 C CA . ASP A 1 92 ? 1.564 -8.821 -16.778 1.00 81.81 92 ASP A CA 1
ATOM 662 C C . ASP A 1 92 ? 0.858 -8.710 -15.411 1.00 81.81 92 ASP A C 1
ATOM 664 O O . ASP A 1 92 ? 1.188 -9.448 -14.486 1.00 81.81 92 ASP A O 1
ATOM 668 N N . MET A 1 93 ? -0.101 -7.785 -15.259 1.00 75.56 93 MET A N 1
ATOM 669 C CA . MET A 1 93 ? -0.864 -7.587 -14.017 1.00 75.56 93 MET A CA 1
ATOM 670 C C . MET A 1 93 ? -2.112 -8.489 -13.911 1.00 75.56 93 MET A C 1
ATOM 672 O O . MET A 1 93 ? -2.881 -8.329 -12.961 1.00 75.56 93 MET A O 1
ATOM 676 N N . GLY A 1 94 ? -2.339 -9.381 -14.887 1.00 61.88 94 GLY A N 1
ATOM 677 C CA . GLY A 1 94 ? -3.545 -10.211 -15.034 1.00 61.88 94 GLY A CA 1
ATOM 678 C C . GLY A 1 94 ? -3.339 -11.691 -14.746 1.00 61.88 94 GLY A C 1
ATOM 679 O O . GLY A 1 94 ? -2.401 -12.280 -15.324 1.00 61.88 94 GLY A O 1
#

Foldseek 3Di:
DVVCVVDPDQEDEDADDADLVSLQVVLVVCVVSVRPAYEYEPNQAPPVRHGRHDPNNLVSCLVRVVVVHPYYDYDQSNLCSNVVHHRDDPVSSD

Sequence (94 aa):
DAVAEDLAPAAIKTGMLATQELVETVADAIRRHGFAHYVLDPVMVATSGDRLLDEDAVSALSRSLLPLAELVTPNLAEAAVLVGAPVVTEADMG